Protein AF-G4NUV4-F1 (afdb_monomer_lite)

Foldseek 3Di:
DPVVLVVLVVVLVVCCVVQNCPDPSNVVSVVVSVVVVVVVCVVVVVPPPPPPPPPDD

Organism: Bacillus spizizenii (strain DSM 15029 / JCM 12233 / NBRC 101239 / NRRL B-23049 / TU-B-10) (NCBI:txid1052585)

Radius of gyration: 14.1 Å; chains: 1; bounding box: 26×41×28 Å

Sequence (57 aa):
MNSKIEEMRVTLIETAQKYGMNSKETIQCSQKLDSLLNTRIKEEGIARKLPYVNHYL

pLDDT: mean 82.61, std 18.74, range [41.78, 97.56]

Secondary structure (DSSP, 8-state):
--HHHHHHHHHHHHHHHHH-TTSHHHHHHHHHHHHHHHHHHHHTT------------

InterPro domains:
  IPR018540 Aspartyl-phosphate phosphatase Spo0E-like [PF09388] (2-38)
  IPR036638 Helix-loop-helix DNA-binding domain superfamily [G3DSA:4.10.280.10] (1-49)
  IPR037208 Aspartyl-phosphate phosphatase Spo0E-like superfamily [SSF140500] (1-42)
  IPR053028 Spo0E-like aspartyl-phosphate phosphatase [PTHR41263] (1-46)

Structure (mmCIF, N/CA/C/O backbone):
data_AF-G4NUV4-F1
#
_entry.id   AF-G4NUV4-F1
#
loop_
_atom_site.group_PDB
_atom_site.id
_atom_site.type_symbol
_atom_site.label_atom_id
_atom_site.label_alt_id
_atom_site.label_comp_id
_atom_site.label_asym_id
_atom_site.label_entity_id
_atom_site.label_seq_id
_atom_site.pdbx_PDB_ins_code
_atom_site.Cartn_x
_atom_site.Cartn_y
_atom_site.Cartn_z
_atom_site.occupancy
_atom_site.B_iso_or_equiv
_atom_site.auth_seq_id
_atom_site.auth_comp_id
_atom_site.auth_asym_id
_atom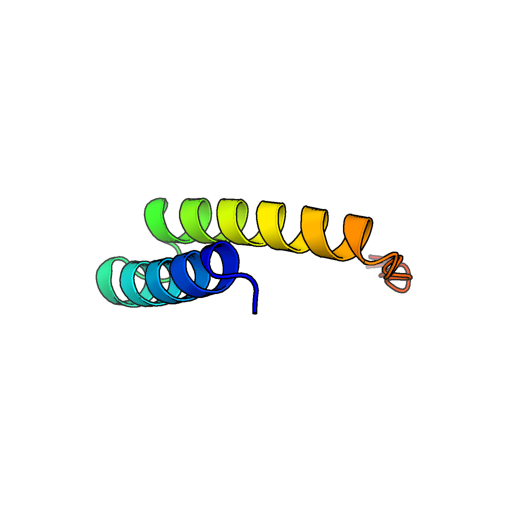_site.auth_atom_id
_atom_site.pdbx_PDB_model_num
ATOM 1 N N . MET A 1 1 ? 14.093 12.076 -3.539 1.00 51.94 1 MET A N 1
ATOM 2 C CA . MET A 1 1 ? 13.152 11.411 -2.611 1.00 51.94 1 MET A CA 1
ATOM 3 C C . MET A 1 1 ? 11.757 11.569 -3.192 1.00 51.94 1 MET A C 1
ATOM 5 O O . MET A 1 1 ? 11.378 12.687 -3.513 1.00 51.94 1 MET A O 1
ATOM 9 N N . ASN A 1 2 ? 11.049 10.477 -3.467 1.00 68.81 2 ASN A N 1
ATOM 10 C CA . ASN A 1 2 ? 9.750 10.535 -4.136 1.00 68.81 2 ASN A CA 1
ATOM 11 C C . ASN A 1 2 ? 8.661 10.867 -3.106 1.00 68.81 2 ASN A C 1
ATOM 13 O O . ASN A 1 2 ? 8.224 9.975 -2.379 1.00 68.81 2 ASN A O 1
ATOM 17 N N . SER A 1 3 ? 8.275 12.145 -3.024 1.00 84.25 3 SER A N 1
ATOM 18 C CA . SER A 1 3 ? 7.376 12.687 -1.989 1.00 84.25 3 SER A CA 1
ATOM 19 C C . SER A 1 3 ? 6.108 11.853 -1.814 1.00 84.25 3 SER A C 1
ATOM 21 O O . SER A 1 3 ? 5.742 11.500 -0.701 1.00 84.25 3 SER A O 1
ATOM 23 N N . LYS A 1 4 ? 5.521 11.406 -2.926 1.00 88.88 4 LYS A N 1
ATOM 24 C CA . LYS A 1 4 ? 4.272 10.642 -2.934 1.00 88.88 4 LYS A CA 1
ATOM 25 C C . LYS A 1 4 ? 4.376 9.248 -2.306 1.00 88.88 4 LYS A C 1
ATOM 27 O O . LYS A 1 4 ? 3.395 8.752 -1.760 1.00 88.88 4 LYS A O 1
ATOM 32 N N . ILE A 1 5 ? 5.537 8.592 -2.399 1.00 91.62 5 ILE A N 1
ATOM 33 C CA . ILE A 1 5 ? 5.749 7.290 -1.743 1.00 91.62 5 ILE A CA 1
ATOM 34 C C . ILE A 1 5 ? 5.897 7.491 -0.241 1.00 91.62 5 ILE A C 1
ATOM 36 O O . ILE A 1 5 ? 5.310 6.732 0.523 1.00 91.62 5 ILE A O 1
ATOM 40 N N . GLU A 1 6 ? 6.639 8.515 0.179 1.00 92.75 6 GLU A N 1
ATOM 41 C CA . GLU A 1 6 ? 6.845 8.778 1.602 1.00 92.75 6 GLU A CA 1
ATOM 42 C C . GLU A 1 6 ? 5.551 9.221 2.292 1.00 92.75 6 GLU A C 1
ATOM 44 O O . GLU A 1 6 ? 5.210 8.688 3.344 1.00 92.75 6 GLU A O 1
ATOM 49 N N . GLU A 1 7 ? 4.768 10.090 1.653 1.00 93.94 7 GLU A N 1
ATOM 50 C CA . GLU A 1 7 ? 3.426 10.460 2.119 1.00 93.94 7 GLU A CA 1
ATOM 51 C C . GLU A 1 7 ? 2.540 9.220 2.307 1.00 93.94 7 GLU A C 1
ATOM 53 O O . GLU A 1 7 ? 1.939 9.032 3.363 1.00 93.94 7 GLU A O 1
ATOM 58 N N . MET A 1 8 ? 2.516 8.315 1.322 1.00 93.75 8 MET A N 1
ATOM 59 C CA . MET A 1 8 ? 1.709 7.094 1.398 1.00 93.75 8 MET A CA 1
ATOM 60 C C . MET A 1 8 ? 2.222 6.111 2.467 1.00 93.75 8 MET A C 1
ATOM 62 O O . MET A 1 8 ? 1.422 5.393 3.067 1.00 93.75 8 MET A O 1
ATOM 66 N N . ARG A 1 9 ? 3.534 6.080 2.748 1.00 95.38 9 ARG A N 1
ATOM 67 C CA . ARG A 1 9 ? 4.103 5.302 3.865 1.00 95.38 9 ARG A CA 1
ATOM 68 C C . ARG A 1 9 ? 3.613 5.829 5.208 1.00 95.38 9 ARG A C 1
ATOM 70 O O . ARG A 1 9 ? 3.189 5.028 6.038 1.00 95.38 9 ARG A O 1
ATOM 77 N N . VAL A 1 10 ? 3.638 7.147 5.402 1.00 96.50 10 VAL A N 1
ATOM 78 C CA . VAL A 1 10 ? 3.120 7.783 6.622 1.00 96.50 10 VAL A CA 1
ATOM 79 C C . VAL A 1 10 ? 1.630 7.487 6.778 1.00 96.50 10 VAL A C 1
ATOM 81 O O . VAL A 1 10 ? 1.225 6.961 7.812 1.00 96.50 10 VAL A O 1
ATOM 84 N N . THR A 1 11 ? 0.833 7.683 5.721 1.00 95.75 11 THR A N 1
ATOM 85 C CA . THR A 1 11 ? -0.604 7.367 5.745 1.00 95.75 11 THR A CA 1
ATOM 86 C C . THR A 1 11 ? -0.872 5.900 6.087 1.00 95.75 11 THR A C 1
ATOM 88 O O . THR A 1 11 ? -1.802 5.608 6.840 1.00 95.75 11 THR A O 1
ATOM 91 N N . LEU A 1 12 ? -0.068 4.960 5.579 1.00 96.25 12 LEU A N 1
ATOM 92 C CA . LEU A 1 12 ? -0.218 3.539 5.903 1.00 96.25 12 LEU A CA 1
ATOM 93 C C . LEU A 1 12 ? 0.012 3.267 7.392 1.00 96.25 12 LEU A C 1
ATOM 95 O O . LEU A 1 12 ? -0.770 2.536 8.002 1.00 96.25 12 LEU A O 1
ATOM 99 N N . ILE A 1 13 ? 1.060 3.859 7.969 1.00 96.88 13 ILE A N 1
ATOM 100 C CA . ILE A 1 13 ? 1.388 3.715 9.391 1.00 96.88 13 ILE A CA 1
ATOM 101 C C . ILE A 1 13 ? 0.261 4.292 10.250 1.00 96.88 13 ILE A C 1
ATOM 103 O O . ILE A 1 13 ? -0.235 3.603 11.139 1.00 96.88 13 ILE A O 1
ATOM 107 N N . GLU A 1 14 ? -0.200 5.503 9.943 1.00 97.50 14 GLU A N 1
ATOM 108 C CA . GLU A 1 14 ? -1.298 6.155 10.667 1.00 97.50 14 GLU A CA 1
ATOM 109 C C . GLU A 1 14 ? -2.600 5.346 10.574 1.00 97.50 14 GLU A C 1
ATOM 111 O O . GLU A 1 14 ? -3.298 5.143 11.568 1.00 97.50 14 GLU A O 1
ATOM 116 N N . THR A 1 15 ? -2.913 4.815 9.389 1.00 96.88 15 THR A N 1
ATOM 117 C CA . THR A 1 15 ? -4.112 3.992 9.170 1.00 96.88 15 THR A CA 1
ATOM 118 C C . THR A 1 15 ? -4.014 2.675 9.942 1.00 96.88 15 THR A C 1
ATOM 120 O O . THR A 1 15 ? -4.977 2.273 10.590 1.00 96.88 15 THR A O 1
ATOM 123 N N . ALA A 1 16 ? -2.850 2.017 9.936 1.00 97.31 16 ALA A N 1
ATOM 124 C CA . ALA A 1 16 ? -2.603 0.803 10.715 1.00 97.31 16 ALA A CA 1
ATOM 125 C C . ALA A 1 16 ? -2.699 1.045 12.227 1.00 97.31 16 ALA A C 1
ATOM 127 O O . ALA A 1 16 ? -3.260 0.213 12.934 1.00 97.31 16 ALA A O 1
ATOM 128 N N . GLN A 1 17 ? -2.201 2.182 12.718 1.00 97.25 17 GLN A N 1
ATOM 129 C CA . GLN A 1 17 ? -2.332 2.567 14.125 1.00 97.25 17 GLN A CA 1
ATOM 130 C C . GLN A 1 17 ? -3.790 2.837 14.511 1.00 97.25 17 GLN A C 1
ATOM 132 O O . GLN A 1 17 ? -4.208 2.476 15.608 1.00 97.25 17 GLN A O 1
ATOM 137 N N . LYS A 1 18 ? -4.568 3.446 13.610 1.00 97.56 18 LYS A N 1
ATOM 138 C CA . LYS A 1 18 ? -5.961 3.828 13.869 1.00 97.56 18 LYS A CA 1
ATOM 139 C C . LYS A 1 18 ? -6.951 2.667 13.758 1.00 97.56 18 LYS A C 1
ATOM 141 O O . LYS A 1 18 ? -7.863 2.577 14.573 1.00 97.56 18 LYS A O 1
ATOM 146 N N . TYR A 1 19 ? -6.805 1.819 12.744 1.00 96.56 19 TYR A N 1
ATOM 147 C CA . TYR A 1 19 ? -7.792 0.788 12.399 1.00 96.56 19 TYR A CA 1
ATOM 148 C C . TYR A 1 19 ? -7.278 -0.645 12.607 1.00 96.56 19 TYR A C 1
ATOM 150 O O . TYR A 1 19 ? -8.063 -1.591 12.595 1.00 96.56 19 TYR A O 1
ATOM 158 N N . GLY A 1 20 ? -5.972 -0.821 12.823 1.00 96.31 20 GLY A N 1
ATOM 159 C CA . GLY A 1 20 ? -5.317 -2.125 12.894 1.00 96.31 20 GLY A CA 1
ATOM 160 C C . GLY A 1 20 ? -4.872 -2.640 11.523 1.00 96.31 20 GLY A C 1
ATOM 161 O O . GLY A 1 20 ? -5.433 -2.288 10.484 1.00 96.31 20 GLY A O 1
ATOM 162 N N . MET A 1 21 ? -3.860 -3.513 11.517 1.00 92.19 21 MET A N 1
ATOM 163 C CA . MET A 1 21 ? -3.218 -4.004 10.286 1.00 92.19 21 MET A CA 1
ATOM 164 C C . MET A 1 21 ? -4.168 -4.745 9.335 1.00 92.19 21 MET A C 1
ATOM 166 O O . MET A 1 21 ? -4.010 -4.655 8.122 1.00 92.19 21 MET A O 1
ATOM 170 N N . ASN A 1 22 ? -5.168 -5.436 9.885 1.00 94.69 22 ASN A N 1
ATOM 171 C CA . ASN A 1 22 ? -6.116 -6.248 9.117 1.00 94.69 22 ASN A CA 1
ATOM 172 C C . ASN A 1 22 ? -7.381 -5.478 8.713 1.00 94.69 22 ASN A C 1
ATOM 174 O O . ASN A 1 22 ? -8.305 -6.069 8.154 1.00 94.69 22 ASN A O 1
ATOM 178 N N . SER A 1 23 ? -7.457 -4.180 9.017 1.00 97.50 23 SER A N 1
ATOM 179 C CA . SER A 1 23 ? -8.584 -3.362 8.581 1.00 97.50 23 SER A CA 1
ATOM 180 C C . SER A 1 23 ? -8.601 -3.231 7.062 1.00 97.50 23 SER A C 1
ATOM 182 O O . SER A 1 23 ? -7.562 -3.242 6.392 1.00 97.50 23 SER A O 1
ATOM 184 N N . LYS A 1 24 ? -9.799 -3.072 6.502 1.00 97.19 24 LYS A N 1
ATOM 185 C CA . LYS A 1 24 ? -9.970 -2.877 5.061 1.00 97.19 24 LYS A CA 1
ATOM 186 C C . LYS A 1 24 ? -9.216 -1.630 4.593 1.00 97.19 24 LYS A C 1
ATOM 188 O O . LYS A 1 24 ? -8.611 -1.642 3.525 1.00 97.19 24 LYS A O 1
ATOM 193 N N . GLU A 1 25 ? -9.227 -0.586 5.408 1.00 95.50 25 GLU A N 1
ATOM 194 C CA . GLU A 1 25 ? -8.568 0.695 5.195 1.00 95.50 25 GLU A CA 1
ATOM 195 C C . GLU A 1 25 ? -7.047 0.525 5.102 1.00 95.50 25 GLU A C 1
ATOM 197 O O . GLU A 1 25 ? -6.431 0.989 4.137 1.00 95.50 25 GLU A O 1
ATOM 202 N N . THR A 1 26 ? -6.440 -0.193 6.052 1.00 96.12 26 THR A N 1
ATOM 203 C CA . THR A 1 26 ? 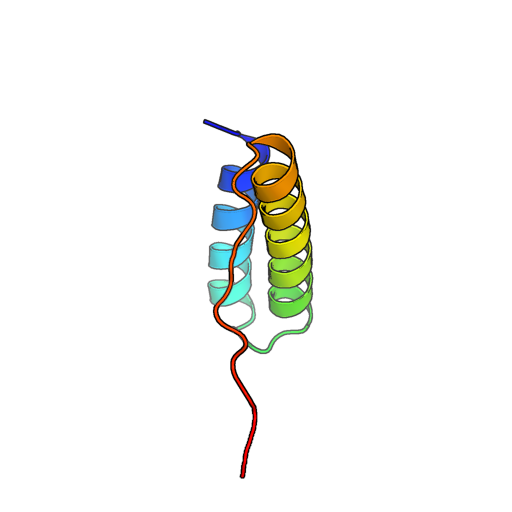-4.994 -0.453 6.056 1.00 96.12 26 THR A CA 1
ATOM 204 C C . THR A 1 26 ? -4.580 -1.349 4.894 1.00 96.12 26 THR A C 1
ATOM 206 O O . THR A 1 26 ? -3.587 -1.053 4.229 1.00 96.12 26 THR A O 1
ATOM 209 N N . ILE A 1 27 ? -5.360 -2.388 4.580 1.00 97.00 27 ILE A N 1
ATOM 210 C CA . ILE A 1 27 ? -5.093 -3.273 3.436 1.00 97.00 27 ILE A CA 1
ATOM 211 C C . ILE A 1 27 ? -5.147 -2.485 2.121 1.00 97.00 27 ILE A C 1
ATOM 213 O O . ILE A 1 27 ? -4.238 -2.585 1.297 1.00 97.00 27 ILE A O 1
ATOM 217 N N . GLN A 1 28 ? -6.171 -1.651 1.927 1.00 95.88 28 GLN A N 1
ATOM 218 C CA . GLN A 1 28 ? -6.287 -0.810 0.732 1.00 95.88 28 GLN A CA 1
ATOM 219 C C . GLN A 1 28 ? -5.147 0.207 0.628 1.00 95.88 28 GLN A C 1
ATOM 221 O O . GLN A 1 28 ? -4.639 0.457 -0.468 1.00 95.88 28 GLN A O 1
ATOM 226 N N . CYS A 1 29 ? -4.735 0.800 1.750 1.00 94.88 29 CYS A N 1
ATOM 227 C CA . CYS A 1 29 ? -3.595 1.709 1.785 1.00 94.88 29 CYS A CA 1
ATOM 228 C C . CYS A 1 29 ? -2.292 0.980 1.406 1.00 94.88 29 CYS A C 1
ATOM 230 O O . CYS A 1 29 ? -1.534 1.465 0.565 1.00 94.88 29 CYS A O 1
ATOM 232 N N . SER A 1 30 ? -2.086 -0.233 1.930 1.00 95.25 30 SER A N 1
ATOM 233 C CA . SER 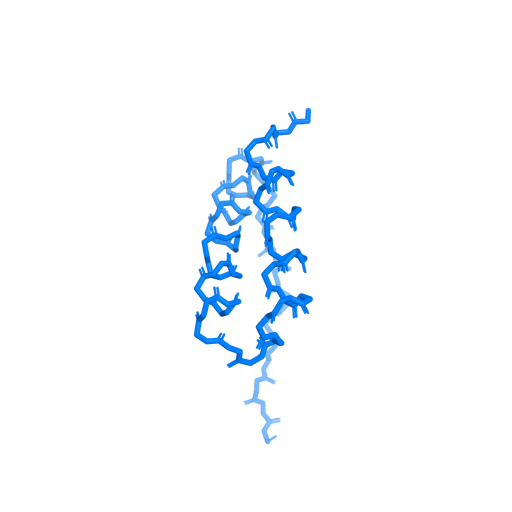A 1 30 ? -0.929 -1.081 1.623 1.00 95.25 30 SER A CA 1
ATOM 234 C C . SER A 1 30 ? -0.855 -1.432 0.134 1.00 95.25 30 SER A C 1
ATOM 236 O O . SER A 1 30 ? 0.194 -1.259 -0.482 1.00 95.25 30 SER A O 1
ATOM 238 N N . GLN A 1 31 ? -1.976 -1.821 -0.480 1.00 95.88 31 GLN A N 1
ATOM 239 C CA . GLN A 1 31 ? -2.044 -2.145 -1.912 1.00 95.88 31 GLN A CA 1
ATOM 240 C C . GLN A 1 31 ? -1.728 -0.941 -2.813 1.00 95.88 31 GLN A C 1
ATOM 242 O O . GLN A 1 31 ? -1.053 -1.076 -3.840 1.00 95.88 31 GLN A O 1
ATOM 247 N N . LYS A 1 32 ? -2.194 0.255 -2.430 1.00 95.00 32 LYS A N 1
ATOM 248 C CA . LYS A 1 32 ? -1.878 1.498 -3.151 1.00 95.00 32 LYS A CA 1
ATOM 249 C C . LYS A 1 32 ? -0.389 1.822 -3.069 1.00 95.00 32 LYS A C 1
ATOM 251 O O . LYS A 1 32 ? 0.209 2.177 -4.085 1.00 95.00 32 LYS A O 1
ATOM 256 N N . LEU A 1 33 ? 0.206 1.680 -1.885 1.00 94.88 33 LEU A N 1
ATOM 257 C CA . LEU A 1 33 ? 1.639 1.878 -1.694 1.00 94.88 33 LEU A CA 1
ATOM 258 C C . LEU A 1 33 ? 2.460 0.867 -2.506 1.00 94.88 33 LEU A C 1
ATOM 260 O O . LEU A 1 33 ? 3.397 1.268 -3.194 1.00 94.88 33 LEU A O 1
ATOM 264 N N . ASP A 1 34 ? 2.080 -0.411 -2.488 1.00 94.94 34 ASP A N 1
ATOM 265 C CA . ASP A 1 34 ? 2.752 -1.465 -3.256 1.00 94.94 34 ASP A CA 1
ATOM 266 C C . ASP A 1 34 ? 2.721 -1.180 -4.765 1.00 94.94 34 ASP A C 1
ATOM 268 O O . ASP A 1 34 ? 3.739 -1.275 -5.448 1.00 94.94 34 ASP A O 1
ATOM 272 N N . SER A 1 35 ? 1.584 -0.705 -5.281 1.00 93.31 35 SER A N 1
ATOM 273 C CA . SER A 1 35 ? 1.455 -0.295 -6.686 1.00 93.31 35 SER A CA 1
ATOM 274 C C . SER A 1 35 ? 2.423 0.837 -7.050 1.00 93.31 35 SER A C 1
ATOM 276 O O . SER A 1 35 ? 3.079 0.781 -8.091 1.00 93.31 35 SER A O 1
ATOM 278 N N . LEU A 1 36 ? 2.553 1.852 -6.188 1.00 91.12 36 LEU A N 1
ATOM 279 C CA . LEU A 1 36 ? 3.488 2.963 -6.400 1.00 91.12 36 LEU A CA 1
ATOM 280 C C . LEU A 1 36 ? 4.949 2.498 -6.361 1.00 91.12 36 LEU A C 1
ATOM 282 O O . LEU A 1 36 ? 5.747 2.921 -7.200 1.00 91.12 36 LEU A O 1
ATOM 286 N N . LEU A 1 37 ? 5.290 1.619 -5.417 1.00 90.44 37 LEU A N 1
ATOM 287 C CA . LEU A 1 37 ? 6.625 1.033 -5.303 1.00 90.44 37 LEU A CA 1
ATOM 288 C C . LEU A 1 37 ? 6.966 0.195 -6.536 1.00 90.44 37 LEU A C 1
ATOM 290 O O . LEU A 1 37 ? 8.038 0.366 -7.109 1.00 90.44 37 LEU A O 1
ATOM 294 N N . ASN A 1 38 ? 6.047 -0.656 -6.993 1.00 90.12 38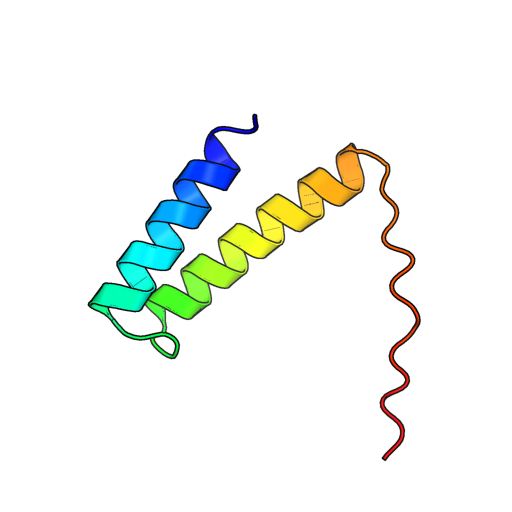 ASN A N 1
ATOM 295 C CA . ASN A 1 38 ? 6.253 -1.493 -8.172 1.00 90.12 38 ASN A CA 1
ATOM 296 C C . ASN A 1 38 ? 6.454 -0.664 -9.446 1.00 90.12 38 ASN A C 1
ATOM 298 O O . ASN A 1 38 ? 7.296 -1.019 -10.271 1.00 90.12 38 ASN A O 1
ATOM 302 N N . THR A 1 39 ? 5.730 0.447 -9.605 1.00 89.00 39 THR A N 1
ATOM 303 C CA . THR A 1 39 ? 5.957 1.380 -10.718 1.00 89.00 39 THR A CA 1
ATOM 304 C C . THR A 1 39 ? 7.357 1.981 -10.657 1.00 89.00 39 THR A C 1
ATOM 306 O O . THR A 1 39 ? 8.062 1.962 -11.660 1.00 89.00 39 THR A O 1
ATOM 309 N N . ARG A 1 40 ? 7.815 2.427 -9.480 1.00 86.81 40 ARG A N 1
ATOM 310 C CA . ARG A 1 40 ? 9.172 2.978 -9.337 1.00 86.81 40 ARG A CA 1
ATOM 311 C C . ARG A 1 40 ? 10.271 1.957 -9.563 1.00 86.81 40 ARG A C 1
ATOM 313 O O . ARG A 1 40 ? 11.224 2.257 -10.262 1.00 86.81 40 ARG A O 1
ATOM 320 N N . ILE A 1 41 ? 10.108 0.741 -9.058 1.00 86.75 41 ILE A N 1
ATOM 321 C CA . ILE A 1 41 ? 11.052 -0.357 -9.292 1.00 86.75 41 ILE A CA 1
ATOM 322 C C . ILE A 1 41 ? 11.188 -0.645 -10.797 1.00 86.75 41 ILE A C 1
ATOM 324 O O . ILE A 1 41 ? 12.297 -0.861 -11.284 1.00 86.75 41 ILE A O 1
ATOM 328 N N . LYS A 1 42 ? 10.074 -0.607 -11.546 1.00 85.00 42 LYS A N 1
ATOM 329 C CA . LYS A 1 42 ? 10.082 -0.737 -13.012 1.00 85.00 42 LYS A CA 1
ATOM 330 C C . LYS A 1 42 ? 10.781 0.443 -13.693 1.00 85.00 42 LYS A C 1
ATOM 332 O O . LYS A 1 42 ? 11.589 0.215 -14.586 1.00 85.00 42 LYS A O 1
ATOM 337 N N . GLU A 1 43 ? 10.474 1.674 -13.285 1.00 83.25 43 GLU A N 1
ATOM 338 C CA . GLU A 1 43 ? 11.070 2.900 -13.842 1.00 83.25 43 GLU A CA 1
ATOM 339 C C . GLU A 1 43 ? 12.579 2.993 -13.580 1.00 83.25 43 GLU A C 1
ATOM 341 O O . GLU A 1 43 ? 13.330 3.402 -14.459 1.00 83.25 43 GLU A O 1
ATOM 346 N N . GLU A 1 44 ? 13.038 2.576 -12.401 1.00 80.56 44 GLU A N 1
ATOM 347 C CA . GLU A 1 44 ? 14.454 2.592 -12.018 1.00 80.56 44 GLU A CA 1
ATOM 348 C C . GLU A 1 44 ? 15.256 1.450 -12.666 1.00 80.56 44 GLU A C 1
ATOM 350 O O . GLU A 1 44 ? 16.450 1.307 -12.410 1.00 80.56 44 GLU A O 1
ATOM 355 N N . GLY A 1 45 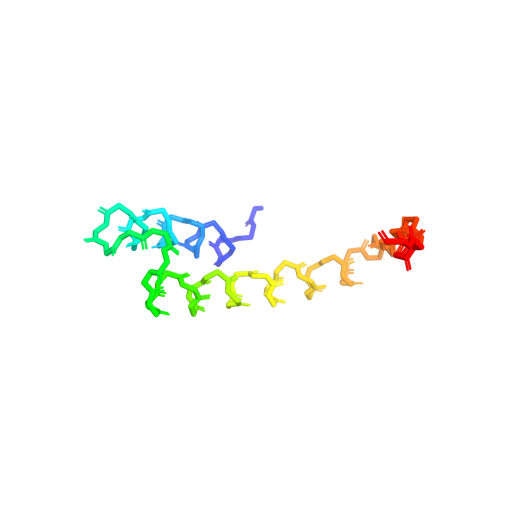? 14.627 0.616 -13.505 1.00 67.19 45 GLY A N 1
ATOM 356 C CA . GLY A 1 45 ? 15.294 -0.507 -14.167 1.00 67.19 45 GLY A CA 1
ATOM 357 C C . GLY A 1 45 ? 15.816 -1.562 -13.187 1.00 67.19 45 GLY A C 1
ATOM 358 O O . GLY A 1 45 ? 16.545 -2.472 -13.587 1.00 67.19 45 GLY A O 1
ATOM 359 N N . ILE A 1 46 ? 15.416 -1.480 -11.913 1.00 63.03 46 ILE A N 1
ATOM 360 C CA . ILE A 1 46 ? 15.669 -2.492 -10.895 1.00 63.03 46 ILE A CA 1
ATOM 361 C C . ILE A 1 46 ? 14.685 -3.617 -11.193 1.00 63.03 46 ILE A C 1
ATOM 363 O O . ILE A 1 46 ? 13.684 -3.813 -10.510 1.00 63.03 46 ILE A O 1
ATOM 367 N N . ALA A 1 47 ? 14.933 -4.349 -12.278 1.00 58.25 47 ALA A N 1
ATOM 368 C CA . ALA A 1 47 ? 14.250 -5.595 -12.543 1.00 58.25 47 ALA A CA 1
ATOM 369 C C . ALA A 1 47 ? 14.471 -6.472 -11.312 1.00 58.25 47 ALA A C 1
ATOM 371 O O . ALA A 1 47 ? 15.556 -7.015 -11.096 1.00 58.25 47 ALA A O 1
ATOM 372 N N . ARG A 1 48 ? 13.444 -6.556 -10.464 1.00 56.19 48 ARG A N 1
ATOM 373 C CA . ARG A 1 48 ? 13.373 -7.481 -9.345 1.00 56.19 48 ARG A CA 1
ATOM 374 C C . ARG A 1 48 ? 13.486 -8.873 -9.972 1.00 56.19 48 ARG A C 1
ATOM 376 O O . ARG A 1 48 ? 12.484 -9.482 -10.334 1.00 56.19 48 ARG A O 1
ATOM 383 N N . LYS A 1 49 ? 14.711 -9.394 -10.108 1.00 51.31 49 LYS A N 1
ATOM 384 C CA . LYS A 1 49 ? 14.960 -10.834 -10.059 1.00 51.31 49 LYS A CA 1
ATOM 385 C C . LYS A 1 49 ? 14.573 -11.247 -8.644 1.00 51.31 49 LYS A C 1
ATOM 387 O O . LYS A 1 49 ? 15.428 -11.431 -7.786 1.00 51.31 49 LYS A O 1
ATOM 392 N N . LEU A 1 50 ? 13.273 -11.292 -8.365 1.00 50.09 50 LEU A N 1
ATOM 393 C CA . LEU A 1 50 ? 12.799 -12.068 -7.240 1.00 50.09 50 LEU A CA 1
ATOM 394 C C . LEU A 1 50 ? 13.230 -13.499 -7.572 1.00 50.09 50 LEU A C 1
ATOM 396 O O . LEU A 1 50 ? 12.895 -13.971 -8.665 1.00 50.09 50 LEU A O 1
ATOM 400 N N . PRO A 1 51 ? 14.027 -14.177 -6.727 1.00 45.31 51 PRO A N 1
ATOM 401 C CA . PRO A 1 51 ? 14.163 -15.611 -6.884 1.00 45.31 51 PRO A CA 1
ATOM 402 C C . PRO A 1 51 ? 12.740 -16.164 -6.867 1.00 45.31 51 PRO A C 1
ATOM 404 O O . PRO A 1 51 ? 11.944 -15.789 -6.004 1.00 45.31 51 PRO A O 1
ATOM 407 N N . TYR A 1 52 ? 12.404 -16.972 -7.871 1.00 47.12 52 TYR A N 1
ATOM 408 C CA . TYR A 1 52 ? 11.174 -17.748 -7.884 1.00 47.12 52 TYR A CA 1
ATOM 409 C C . TYR A 1 52 ? 11.055 -18.428 -6.518 1.00 47.12 52 TYR A C 1
ATOM 411 O O . TYR A 1 52 ? 11.797 -19.367 -6.230 1.00 47.12 52 TYR A O 1
ATOM 419 N N . VAL A 1 53 ? 10.168 -17.933 -5.652 1.00 49.62 53 VAL A N 1
ATOM 420 C CA . VAL A 1 53 ? 9.793 -18.671 -4.453 1.00 49.62 53 VAL A CA 1
ATOM 421 C C . VAL A 1 53 ? 8.884 -19.767 -4.969 1.00 49.62 53 VAL A C 1
ATOM 423 O O . VAL A 1 53 ? 7.701 -19.560 -5.222 1.00 49.62 53 VAL A O 1
ATOM 426 N N . ASN A 1 54 ? 9.501 -20.911 -5.239 1.00 44.06 54 ASN A N 1
ATOM 427 C CA . ASN A 1 54 ? 8.810 -22.148 -5.519 1.00 44.06 54 ASN A CA 1
ATOM 428 C C . ASN A 1 54 ? 7.973 -22.460 -4.278 1.00 44.06 54 ASN A C 1
ATOM 430 O O . ASN A 1 54 ? 8.517 -22.844 -3.244 1.00 44.06 54 ASN A O 1
ATOM 434 N N . HIS A 1 55 ? 6.664 -22.240 -4.358 1.00 47.25 55 HIS A N 1
ATOM 435 C CA . HIS A 1 55 ? 5.741 -22.80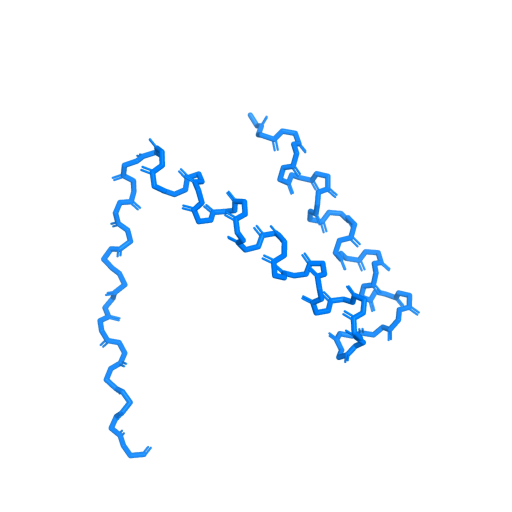5 -3.389 1.00 47.25 55 HIS A CA 1
ATOM 436 C C . HIS A 1 55 ? 5.645 -24.301 -3.705 1.00 47.25 55 HIS A C 1
ATOM 438 O O . HIS A 1 55 ? 4.761 -24.740 -4.436 1.00 47.25 55 HIS A O 1
ATOM 444 N N . TYR A 1 56 ? 6.638 -25.061 -3.245 1.00 48.00 56 TYR A N 1
ATOM 445 C CA . TYR A 1 56 ? 6.520 -26.501 -3.103 1.00 48.00 56 TYR A CA 1
ATOM 446 C C . TYR A 1 56 ? 6.271 -26.801 -1.628 1.00 48.00 56 TYR A C 1
ATOM 448 O O . TYR A 1 56 ? 7.129 -26.501 -0.796 1.00 48.00 56 TYR A O 1
ATOM 456 N N . LEU A 1 57 ? 5.128 -27.465 -1.415 1.00 41.78 57 LEU A N 1
ATOM 457 C CA . LEU A 1 57 ? 4.589 -28.086 -0.198 1.00 41.78 57 LEU A CA 1
ATOM 458 C C . LEU A 1 57 ? 3.789 -27.167 0.733 1.00 41.78 57 LEU A C 1
ATOM 460 O O . LEU A 1 57 ? 4.387 -26.324 1.434 1.00 41.78 57 LEU A O 1
#